Protein AF-A0A418Y8K5-F1 (afdb_monomer_lite)

InterPro domains:
  IPR009081 Phosphopantetheine binding ACP domain [PF00550] (21-79)
  IPR009081 Phosphopantetheine binding ACP domain [PS50075] (13-86)
  IPR036736 ACP-like superfamily [G3DSA:1.10.1200.10] (3-86)
  IPR036736 ACP-like superfamily [SSF47336] (16-84)

pLDDT: mean 76.75, std 15.17, range [26.33, 89.06]

Radius of gyration: 13.2 Å; chains: 1; bounding box: 37×22×40 Å

Foldseek 3Di:
DDDDPDDDDDPPDVLVVQLVVLQVLLCVLLVHPGDDQQDFCVVSPHDPVSVVVSQVVLCVVLVDRDDCVQQVPRHGSVSSSVVSVD

Structure (mmCIF, N/CA/C/O backbone):
data_AF-A0A418Y8K5-F1
#
_entry.id   AF-A0A418Y8K5-F1
#
loop_
_atom_site.group_PDB
_atom_site.id
_atom_site.type_symbol
_atom_site.label_atom_id
_atom_site.label_alt_id
_atom_site.label_comp_id
_atom_site.label_asym_id
_atom_site.label_entity_id
_atom_site.label_seq_id
_atom_site.pdbx_PDB_ins_code
_atom_site.Cartn_x
_atom_site.Cartn_y
_atom_site.Cartn_z
_atom_site.occupancy
_atom_site.B_iso_or_equiv
_atom_site.auth_seq_id
_atom_site.auth_comp_id
_atom_site.auth_asym_id
_atom_site.auth_atom_id
_atom_site.pdbx_PDB_model_num
ATOM 1 N N . MET A 1 1 ? -12.599 4.831 -26.739 1.00 36.50 1 MET A N 1
ATOM 2 C CA . MET A 1 1 ? -11.327 4.106 -26.638 1.00 36.50 1 MET A CA 1
ATOM 3 C C . MET A 1 1 ? -10.733 4.264 -25.263 1.00 36.50 1 MET A C 1
ATOM 5 O O . MET A 1 1 ? -10.232 5.335 -24.976 1.00 36.50 1 MET A O 1
ATOM 9 N N . ASP A 1 2 ? -10.717 3.304 -24.357 1.00 38.97 2 ASP A N 1
ATOM 10 C CA . ASP A 1 2 ? -11.404 2.022 -24.157 1.00 38.97 2 ASP A CA 1
ATOM 11 C C . ASP A 1 2 ? -10.824 1.579 -22.807 1.00 38.97 2 ASP A C 1
ATOM 13 O O . ASP A 1 2 ? -9.660 1.204 -22.763 1.00 38.97 2 ASP A O 1
ATOM 17 N N . CYS A 1 3 ? -11.556 1.720 -21.703 1.00 26.33 3 CYS A N 1
ATOM 18 C CA . CYS A 1 3 ? -11.492 0.736 -20.623 1.00 26.33 3 CYS A CA 1
ATOM 19 C C . CYS A 1 3 ? -12.651 0.962 -19.654 1.00 26.33 3 CYS A C 1
ATOM 21 O O . CYS A 1 3 ? -12.693 1.899 -18.859 1.00 26.33 3 CYS A O 1
ATOM 23 N N . VAL A 1 4 ? -13.616 0.075 -19.815 1.00 41.06 4 VAL A N 1
ATOM 24 C CA . VAL A 1 4 ? -14.701 -0.283 -18.917 1.00 41.06 4 VAL A CA 1
ATOM 25 C C . VAL A 1 4 ? -14.221 -0.307 -17.460 1.00 41.06 4 VAL A C 1
ATOM 27 O O . VAL A 1 4 ? -13.496 -1.211 -17.059 1.00 41.06 4 VAL A O 1
ATOM 30 N N . ILE A 1 5 ? -14.691 0.638 -16.646 1.00 43.03 5 ILE A N 1
ATOM 31 C CA . ILE A 1 5 ? -14.962 0.361 -15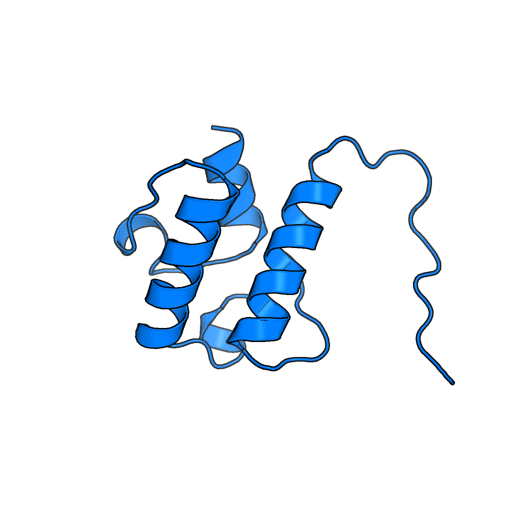.230 1.00 43.03 5 ILE A CA 1
ATOM 32 C C . ILE A 1 5 ? -16.480 0.301 -15.105 1.00 43.03 5 ILE A C 1
ATOM 34 O O . ILE A 1 5 ? -17.146 1.216 -14.632 1.00 43.03 5 ILE A O 1
ATOM 38 N N . GLU A 1 6 ? -17.036 -0.782 -15.632 1.00 53.41 6 GLU A N 1
ATOM 39 C CA . GLU A 1 6 ? -18.403 -1.191 -15.368 1.00 53.41 6 GLU A CA 1
ATOM 40 C C . GLU A 1 6 ? -18.316 -2.368 -14.386 1.00 53.41 6 GLU A C 1
ATOM 42 O O . GLU A 1 6 ? -17.490 -3.265 -14.561 1.00 53.41 6 GLU A O 1
ATOM 47 N N . LYS A 1 7 ? -19.182 -2.335 -13.363 1.00 44.03 7 LYS A N 1
ATOM 48 C CA . LYS A 1 7 ? -19.421 -3.341 -12.307 1.00 44.03 7 LYS A CA 1
ATOM 49 C C . LYS A 1 7 ? -18.571 -3.292 -11.020 1.00 44.03 7 LYS A C 1
ATOM 51 O O . LYS A 1 7 ? -17.658 -4.079 -10.798 1.00 44.03 7 LYS A O 1
ATOM 56 N N . THR A 1 8 ? -19.060 -2.514 -10.050 1.00 42.12 8 THR A N 1
ATOM 57 C CA . THR A 1 8 ? -19.435 -3.083 -8.740 1.00 42.12 8 THR A CA 1
ATOM 58 C C . THR A 1 8 ? -20.462 -2.194 -8.046 1.00 42.12 8 THR A C 1
ATOM 60 O O . THR A 1 8 ? -20.216 -1.043 -7.703 1.00 42.12 8 THR A O 1
ATOM 63 N N . GLU A 1 9 ? -21.657 -2.752 -7.896 1.00 44.00 9 GLU A N 1
ATOM 64 C CA . GLU A 1 9 ? -22.825 -2.136 -7.292 1.00 44.00 9 GLU A CA 1
ATOM 65 C C . GLU A 1 9 ? -22.749 -2.223 -5.752 1.00 44.00 9 GLU A C 1
ATOM 67 O O . GLU A 1 9 ? -22.540 -3.282 -5.165 1.00 44.00 9 GLU A O 1
ATOM 72 N N . ALA A 1 10 ? -22.947 -1.075 -5.101 1.00 45.59 10 ALA A N 1
ATOM 73 C CA . ALA A 1 10 ? -23.768 -0.878 -3.899 1.00 45.59 10 ALA A CA 1
ATOM 74 C C . ALA A 1 10 ? -23.463 -1.604 -2.561 1.00 45.59 10 ALA A C 1
ATOM 76 O O . ALA A 1 10 ? -24.248 -1.454 -1.626 1.00 45.59 10 ALA A O 1
ATOM 77 N N . ARG A 1 11 ? -22.327 -2.295 -2.375 1.00 43.12 11 ARG A N 1
ATOM 78 C CA . ARG A 1 11 ? -21.866 -2.743 -1.027 1.00 43.12 11 ARG A CA 1
ATOM 79 C C . ARG A 1 11 ? -20.468 -2.234 -0.641 1.00 43.12 11 ARG A C 1
ATOM 81 O O . ARG A 1 11 ? -19.875 -2.718 0.321 1.00 43.12 11 ARG A O 1
ATOM 88 N N . ALA A 1 12 ? -19.941 -1.274 -1.403 1.00 50.28 12 ALA A N 1
ATOM 89 C CA . ALA A 1 12 ? -18.599 -0.729 -1.241 1.00 50.28 12 ALA A CA 1
ATOM 90 C C . ALA A 1 12 ? -18.507 0.230 -0.048 1.00 50.28 12 ALA A C 1
ATOM 92 O O . ALA A 1 12 ? -18.869 1.395 -0.137 1.00 50.28 12 ALA A O 1
ATOM 93 N N . SER A 1 13 ? -18.102 -0.306 1.099 1.00 52.62 13 SER A N 1
ATOM 94 C CA . SER A 1 13 ? -18.312 0.277 2.426 1.00 52.62 13 SER A CA 1
ATOM 95 C C . SER A 1 13 ? -17.007 0.835 3.006 1.00 52.62 13 SER A C 1
ATOM 97 O O . SER A 1 13 ? -16.603 0.443 4.094 1.00 52.62 13 SER A O 1
ATOM 99 N N . SER A 1 14 ? -16.312 1.714 2.278 1.00 63.97 14 SER A N 1
ATOM 100 C CA . SER A 1 14 ? -15.007 2.303 2.652 1.00 63.97 14 SER A CA 1
ATOM 101 C C . SER A 1 14 ? -13.782 1.393 2.488 1.00 63.97 14 SER A C 1
ATOM 103 O O . SER A 1 14 ? -12.696 1.899 2.219 1.00 63.97 14 SER A O 1
ATOM 105 N N . ALA A 1 15 ? -13.927 0.067 2.596 1.00 72.62 15 ALA A N 1
ATOM 106 C CA . ALA A 1 15 ? -12.814 -0.864 2.372 1.00 72.62 15 ALA A CA 1
ATOM 107 C C . ALA A 1 15 ? -12.333 -0.844 0.914 1.00 72.62 15 ALA A C 1
ATOM 109 O O . ALA A 1 15 ? -11.160 -0.595 0.656 1.00 72.62 15 ALA A O 1
ATOM 110 N N . GLN A 1 16 ? -13.255 -0.971 -0.048 1.00 74.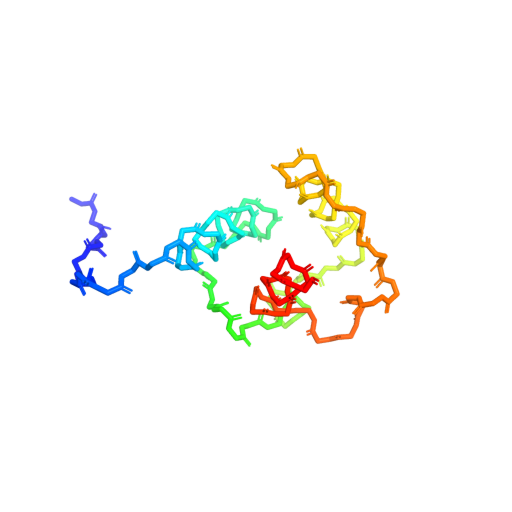62 16 GLN A N 1
ATOM 111 C CA . GLN A 1 16 ? -12.896 -0.902 -1.467 1.00 74.62 16 GLN A CA 1
ATOM 112 C C . GLN A 1 16 ? -12.273 0.439 -1.877 1.00 74.62 16 GLN A C 1
ATOM 114 O O . GLN A 1 16 ? -11.433 0.457 -2.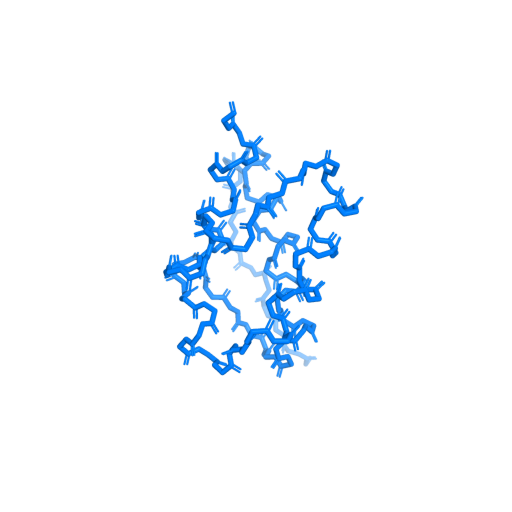770 1.00 74.62 16 GLN A O 1
ATOM 119 N N . GLU A 1 17 ? -12.652 1.550 -1.238 1.00 79.69 17 GLU A N 1
ATOM 120 C CA . GLU A 1 17 ? -12.059 2.861 -1.531 1.00 79.69 17 GLU A CA 1
ATOM 121 C C . GLU A 1 17 ? -10.580 2.909 -1.132 1.00 79.69 17 GLU A C 1
ATOM 123 O O . GLU A 1 17 ? -9.752 3.353 -1.925 1.00 79.69 17 GLU A O 1
ATOM 128 N N . ARG A 1 18 ? -10.217 2.390 0.051 1.00 83.69 18 ARG A N 1
ATOM 129 C CA . ARG A 1 18 ? -8.810 2.325 0.484 1.00 83.69 18 ARG A CA 1
ATOM 130 C C . ARG A 1 18 ? -7.992 1.404 -0.411 1.00 83.69 18 ARG A C 1
ATOM 132 O O . ARG A 1 18 ? -6.939 1.803 -0.901 1.00 83.69 18 ARG A O 1
ATOM 139 N N . THR A 1 19 ? -8.506 0.208 -0.683 1.00 86.38 19 THR A N 1
ATOM 140 C CA . THR A 1 19 ? -7.875 -0.763 -1.582 1.00 86.38 19 THR A CA 1
ATOM 141 C C . THR A 1 19 ? -7.674 -0.188 -2.990 1.00 86.38 19 THR A C 1
ATOM 143 O O . THR A 1 19 ? -6.620 -0.394 -3.585 1.00 86.38 19 THR A O 1
ATOM 146 N N . ALA A 1 20 ? -8.633 0.581 -3.517 1.00 84.56 20 ALA A N 1
ATOM 147 C CA . ALA A 1 20 ? -8.505 1.237 -4.819 1.00 84.56 20 ALA A CA 1
ATOM 148 C C . ALA A 1 20 ? -7.414 2.320 -4.830 1.00 84.56 20 ALA A C 1
ATOM 150 O O . ALA A 1 20 ? -6.637 2.388 -5.780 1.00 84.56 20 ALA A O 1
ATOM 151 N N . VAL A 1 21 ? -7.314 3.129 -3.769 1.00 85.12 21 VAL A N 1
ATOM 152 C CA . VAL A 1 21 ? -6.240 4.129 -3.626 1.00 85.12 21 VAL A CA 1
ATOM 153 C C . VAL A 1 21 ? -4.869 3.455 -3.554 1.00 85.12 21 VAL A C 1
ATOM 155 O O . VAL A 1 21 ? -3.935 3.887 -4.226 1.00 85.12 21 VAL A O 1
ATOM 158 N N . LEU A 1 22 ? -4.748 2.374 -2.781 1.00 85.81 22 LEU A N 1
ATOM 159 C CA . LEU A 1 22 ? -3.516 1.587 -2.697 1.00 85.81 22 LEU A CA 1
ATOM 160 C C . LEU A 1 22 ? -3.143 0.979 -4.056 1.00 85.81 22 LEU A C 1
ATOM 162 O O . LEU A 1 22 ? -1.986 1.063 -4.464 1.00 85.81 22 LEU A O 1
ATOM 166 N N . ALA A 1 23 ? -4.122 0.438 -4.787 1.00 87.94 23 ALA A N 1
ATOM 167 C CA . ALA A 1 23 ? -3.910 -0.094 -6.129 1.00 87.94 23 ALA A CA 1
ATOM 168 C C . ALA A 1 23 ? -3.395 0.980 -7.098 1.00 87.94 23 ALA A C 1
ATOM 170 O O . ALA A 1 23 ? -2.502 0.705 -7.891 1.00 87.94 23 ALA A O 1
ATOM 171 N N . ASP A 1 24 ? -3.916 2.205 -7.029 1.00 86.69 24 ASP A N 1
ATOM 172 C CA . ASP A 1 24 ? -3.486 3.321 -7.880 1.00 86.69 24 ASP A CA 1
ATOM 173 C C . ASP A 1 24 ? -2.035 3.755 -7.598 1.00 86.69 24 ASP A C 1
ATOM 175 O O . ASP A 1 24 ? -1.228 3.937 -8.518 1.00 86.69 24 ASP A O 1
ATOM 179 N N . ILE A 1 25 ? -1.661 3.811 -6.314 1.00 86.56 25 ILE A N 1
ATOM 180 C CA . ILE A 1 25 ? -0.277 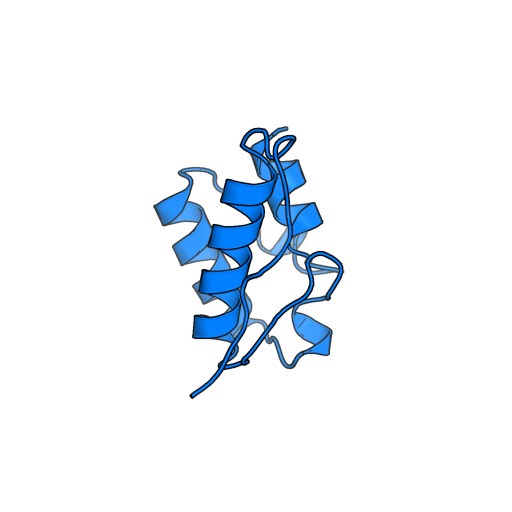4.053 -5.881 1.00 86.56 25 ILE A CA 1
ATOM 181 C C . ILE A 1 25 ? 0.642 2.963 -6.443 1.00 86.56 25 ILE A C 1
ATOM 183 O O . ILE A 1 25 ? 1.685 3.261 -7.024 1.00 86.56 25 ILE A O 1
ATOM 187 N N . TRP A 1 26 ? 0.239 1.698 -6.330 1.00 87.06 26 TRP A N 1
ATOM 188 C CA . TRP A 1 26 ? 1.019 0.569 -6.832 1.00 87.06 26 TRP A CA 1
ATOM 189 C C . TRP A 1 26 ? 1.187 0.602 -8.345 1.00 87.06 26 TRP A C 1
ATOM 191 O O . TRP A 1 26 ? 2.303 0.426 -8.826 1.00 87.06 26 TRP A O 1
ATOM 201 N N . LYS A 1 27 ? 0.119 0.891 -9.097 1.00 87.62 27 LYS A N 1
ATOM 202 C CA . LYS A 1 27 ? 0.189 1.068 -10.555 1.00 87.62 27 LYS A CA 1
ATOM 203 C C . LYS A 1 27 ? 1.204 2.132 -10.946 1.00 87.62 27 LYS A C 1
ATOM 205 O O . LYS A 1 27 ? 1.973 1.921 -11.876 1.00 87.62 27 LYS A O 1
ATOM 210 N N . THR A 1 28 ? 1.232 3.241 -10.211 1.00 86.69 28 THR A N 1
ATOM 211 C CA . THR A 1 28 ? 2.154 4.352 -10.466 1.00 86.69 28 THR A CA 1
ATOM 212 C C . THR A 1 28 ? 3.605 3.967 -10.170 1.00 86.69 28 THR A C 1
ATOM 214 O O . THR A 1 28 ? 4.497 4.278 -10.953 1.00 86.69 28 THR A O 1
ATOM 217 N N . ILE A 1 29 ? 3.851 3.263 -9.063 1.00 87.06 29 ILE A N 1
ATOM 218 C CA . ILE A 1 29 ? 5.202 2.885 -8.617 1.00 87.06 29 ILE A CA 1
ATOM 219 C C . ILE A 1 29 ? 5.784 1.745 -9.459 1.00 87.06 29 ILE A C 1
ATOM 221 O O . ILE A 1 29 ? 6.957 1.775 -9.822 1.00 87.06 29 ILE A O 1
ATOM 225 N N . LEU A 1 30 ? 4.967 0.742 -9.773 1.00 85.50 30 LEU A N 1
ATOM 226 C CA . LEU A 1 30 ? 5.367 -0.436 -10.546 1.00 85.50 30 LEU A CA 1
ATOM 227 C C . LEU A 1 30 ? 5.217 -0.228 -12.056 1.00 85.50 30 LEU A C 1
ATOM 229 O O . LEU A 1 30 ? 5.679 -1.055 -12.836 1.00 85.50 30 LEU A O 1
ATOM 233 N N . ASN A 1 31 ? 4.587 0.875 -12.468 1.00 86.00 31 ASN A N 1
ATOM 234 C CA . ASN A 1 31 ? 4.291 1.202 -13.858 1.00 86.00 31 ASN A CA 1
ATOM 235 C C . ASN A 1 31 ? 3.532 0.062 -14.574 1.00 86.00 31 ASN A C 1
ATOM 237 O O . ASN A 1 31 ? 3.915 -0.378 -15.660 1.00 86.00 31 ASN A O 1
ATOM 241 N N . VAL A 1 32 ? 2.458 -0.422 -13.937 1.00 85.50 32 VAL A N 1
ATOM 242 C CA . VAL A 1 32 ? 1.587 -1.506 -14.429 1.00 85.50 32 VAL A CA 1
ATOM 243 C C . VAL A 1 32 ? 0.165 -1.005 -14.695 1.00 85.50 32 VAL A C 1
ATOM 245 O O . VAL A 1 32 ? -0.343 -0.146 -13.977 1.00 85.50 32 VAL A O 1
ATOM 248 N N . ASP A 1 33 ? -0.517 -1.572 -15.694 1.00 79.75 33 ASP A N 1
ATOM 249 C CA . ASP A 1 33 ? -1.893 -1.190 -16.052 1.00 79.75 33 ASP A CA 1
ATOM 250 C C . ASP A 1 33 ? -2.922 -1.533 -14.963 1.00 79.75 33 ASP A C 1
ATOM 252 O O . ASP A 1 33 ? -3.885 -0.798 -14.707 1.00 79.75 33 ASP A O 1
ATOM 256 N N . SER A 1 34 ? -2.767 -2.692 -14.323 1.00 76.81 34 SER A N 1
ATOM 257 C CA . SER A 1 34 ? -3.679 -3.178 -13.290 1.00 76.81 34 SER A CA 1
ATOM 258 C C . SER A 1 34 ? -2.964 -4.066 -12.290 1.00 76.81 34 SER A C 1
ATOM 260 O O . SER A 1 34 ? -2.094 -4.848 -12.656 1.00 76.81 34 SER A O 1
ATOM 262 N N . VAL A 1 35 ? -3.372 -3.951 -11.028 1.00 85.12 35 VAL A N 1
ATOM 263 C CA . VAL A 1 35 ? -2.884 -4.787 -9.937 1.00 85.12 35 VAL A CA 1
ATOM 264 C C . VAL A 1 35 ? -4.073 -5.378 -9.191 1.00 85.12 35 VAL A C 1
ATOM 266 O O . VAL A 1 35 ? -5.075 -4.693 -8.973 1.00 85.12 35 VAL A O 1
ATOM 269 N N . GLY A 1 36 ? -3.988 -6.668 -8.874 1.00 82.12 36 GLY A N 1
ATOM 270 C CA . GLY A 1 36 ? -4.984 -7.351 -8.055 1.00 82.12 36 GLY A CA 1
ATOM 271 C C . GLY A 1 36 ? -4.734 -7.107 -6.569 1.00 82.12 36 GLY A C 1
ATOM 272 O O . GLY A 1 36 ? -3.624 -6.783 -6.160 1.00 82.12 36 GLY A O 1
ATOM 273 N N . VAL A 1 37 ? -5.771 -7.272 -5.752 1.00 82.44 37 VAL A N 1
ATOM 274 C CA . VAL A 1 37 ? -5.691 -7.021 -4.303 1.00 82.44 37 VAL A CA 1
ATOM 275 C C . VAL A 1 37 ? -4.922 -8.117 -3.557 1.00 82.44 37 VAL A C 1
ATOM 277 O O . VAL A 1 37 ? -4.247 -7.819 -2.574 1.00 82.44 37 VAL A O 1
ATOM 280 N N . ASP A 1 38 ? -4.962 -9.339 -4.096 1.00 81.75 38 ASP A N 1
ATOM 281 C CA . ASP A 1 38 ? -4.221 -10.533 -3.665 1.00 81.75 38 ASP A CA 1
ATOM 282 C C . ASP A 1 38 ? -2.840 -10.673 -4.324 1.00 81.75 38 ASP A C 1
ATOM 284 O O . ASP A 1 38 ? -2.144 -11.663 -4.115 1.00 81.75 38 ASP A O 1
ATOM 288 N N . VAL A 1 39 ? -2.452 -9.726 -5.181 1.00 84.56 39 VAL A N 1
ATOM 289 C CA . VAL A 1 39 ? -1.184 -9.817 -5.908 1.00 84.56 39 VAL A CA 1
ATOM 290 C C . VAL A 1 39 ? -0.048 -9.354 -5.012 1.00 84.56 39 VAL A C 1
ATOM 292 O O . VAL A 1 39 ? -0.102 -8.269 -4.428 1.00 84.56 39 VAL A O 1
ATOM 295 N N . GLU A 1 40 ? 1.001 -10.168 -4.942 1.00 87.00 40 GLU A N 1
ATOM 296 C CA . GLU A 1 40 ? 2.205 -9.809 -4.210 1.00 87.00 40 GLU A CA 1
ATOM 297 C C . GLU A 1 40 ? 3.039 -8.782 -4.975 1.00 87.00 40 GLU A C 1
ATOM 299 O O . GLU A 1 40 ? 3.315 -8.934 -6.166 1.00 87.00 40 GLU A O 1
ATOM 304 N N . PHE A 1 41 ? 3.505 -7.752 -4.267 1.00 86.19 41 PHE A N 1
ATOM 305 C CA . PHE A 1 41 ? 4.326 -6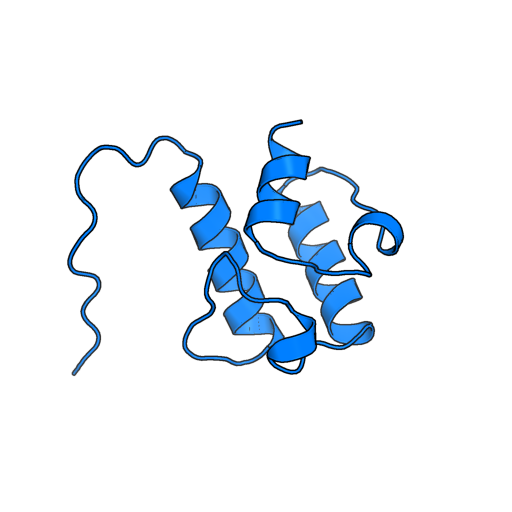.681 -4.840 1.00 86.19 41 PHE A CA 1
ATOM 306 C C . PHE A 1 41 ? 5.566 -7.217 -5.567 1.00 86.19 41 PHE A C 1
ATOM 308 O O . PHE A 1 41 ? 5.896 -6.760 -6.657 1.00 86.19 41 PHE A O 1
ATOM 315 N N . PHE A 1 42 ? 6.248 -8.200 -4.974 1.00 84.06 42 PHE A N 1
ATOM 316 C CA . PHE A 1 42 ? 7.473 -8.776 -5.528 1.00 84.06 42 PHE A CA 1
ATOM 317 C C . PHE A 1 42 ? 7.223 -9.638 -6.774 1.00 84.06 42 PHE A C 1
ATOM 319 O O . PHE A 1 42 ? 8.095 -9.700 -7.639 1.00 84.06 42 PHE A O 1
ATOM 326 N N . ASP A 1 43 ? 6.040 -10.245 -6.906 1.00 85.44 43 ASP A N 1
ATOM 327 C CA . ASP A 1 43 ? 5.687 -11.102 -8.048 1.00 85.44 43 ASP A CA 1
ATOM 328 C C . ASP A 1 43 ? 5.527 -10.289 -9.346 1.00 85.44 43 ASP A C 1
ATOM 330 O O . ASP A 1 43 ? 5.917 -10.720 -10.429 1.00 85.44 43 ASP A O 1
ATOM 334 N N . ILE A 1 44 ? 5.059 -9.043 -9.227 1.00 84.38 44 ILE A N 1
ATOM 335 C CA . ILE A 1 44 ? 4.862 -8.111 -10.351 1.00 84.38 44 ILE A CA 1
ATOM 336 C C . ILE A 1 44 ? 6.064 -7.200 -10.632 1.00 84.38 44 ILE A C 1
ATOM 338 O O . ILE A 1 44 ? 5.939 -6.207 -11.348 1.00 84.38 44 ILE A O 1
ATOM 342 N N . GLY A 1 45 ? 7.242 -7.531 -10.095 1.00 79.31 45 GLY A N 1
ATOM 343 C CA . GLY A 1 45 ? 8.479 -6.775 -10.323 1.00 79.31 45 GLY A CA 1
ATOM 344 C C . GLY A 1 45 ? 8.781 -5.710 -9.268 1.00 79.31 45 GLY A C 1
ATOM 345 O O . GLY A 1 45 ? 9.656 -4.862 -9.467 1.00 79.31 45 GLY A O 1
ATOM 346 N N . GLY A 1 46 ? 8.093 -5.758 -8.130 1.00 83.56 46 GLY A N 1
ATOM 347 C CA . GLY A 1 46 ? 8.429 -4.966 -6.962 1.00 83.56 46 GLY A CA 1
ATOM 348 C C . GLY A 1 46 ? 9.799 -5.321 -6.402 1.00 83.56 46 GLY A C 1
ATOM 349 O O . GLY A 1 46 ? 10.233 -6.471 -6.390 1.00 83.56 46 GLY A O 1
ATOM 350 N N . ASN A 1 47 ? 10.503 -4.302 -5.931 1.00 85.12 47 ASN A N 1
ATOM 351 C CA . ASN A 1 47 ? 11.806 -4.440 -5.298 1.00 85.12 47 ASN A CA 1
ATOM 352 C C . ASN A 1 47 ? 11.853 -3.596 -4.023 1.00 85.12 47 ASN A C 1
ATOM 354 O O . ASN A 1 47 ? 10.993 -2.747 -3.801 1.00 85.12 47 ASN A O 1
ATOM 358 N N . SER A 1 48 ? 12.868 -3.811 -3.190 1.00 84.44 48 SER A N 1
ATOM 359 C CA . SER A 1 48 ? 13.010 -3.124 -1.900 1.00 84.44 48 SER A CA 1
ATOM 360 C C . SER A 1 48 ? 13.036 -1.594 -2.011 1.00 84.44 48 SER A C 1
ATOM 362 O O . SER A 1 48 ? 12.552 -0.921 -1.108 1.00 84.44 48 SER A O 1
ATOM 364 N N . ILE A 1 49 ? 13.539 -1.034 -3.117 1.00 86.75 49 ILE A N 1
ATOM 365 C CA . ILE A 1 49 ? 13.578 0.420 -3.346 1.00 86.75 49 ILE A CA 1
ATOM 366 C C . ILE A 1 49 ? 12.168 0.955 -3.607 1.00 86.75 49 ILE A C 1
ATOM 368 O O . ILE A 1 49 ? 11.738 1.914 -2.969 1.00 86.75 49 ILE A O 1
ATOM 372 N N . LEU A 1 50 ? 11.434 0.313 -4.520 1.00 87.44 50 LEU A N 1
ATOM 373 C CA . LEU A 1 50 ? 10.045 0.666 -4.813 1.00 87.44 50 LEU A CA 1
ATOM 374 C C . LEU A 1 50 ? 9.147 0.441 -3.594 1.00 87.44 50 LEU A C 1
ATOM 376 O O . LEU A 1 50 ? 8.211 1.201 -3.374 1.00 87.44 50 LEU A O 1
ATOM 380 N N . LEU A 1 51 ? 9.453 -0.576 -2.790 1.00 85.62 51 LEU A N 1
ATOM 381 C CA . LEU A 1 51 ? 8.730 -0.889 -1.569 1.00 85.62 51 LEU A CA 1
ATOM 382 C C . LEU A 1 51 ? 8.903 0.206 -0.510 1.00 85.62 51 LEU A C 1
ATOM 384 O O . LEU A 1 51 ? 7.910 0.625 0.074 1.00 85.62 51 LEU A O 1
ATOM 388 N N . LEU A 1 52 ? 10.128 0.710 -0.307 1.00 87.75 52 LEU A N 1
ATOM 389 C CA . LEU A 1 52 ? 10.375 1.867 0.562 1.00 87.75 52 LEU A CA 1
ATOM 390 C C . LEU A 1 52 ? 9.614 3.109 0.080 1.00 87.75 52 LEU A C 1
ATOM 392 O O . LEU A 1 52 ? 8.926 3.740 0.876 1.00 87.75 52 LEU A O 1
ATOM 396 N N . ALA A 1 53 ? 9.690 3.424 -1.216 1.00 88.31 53 ALA A N 1
ATOM 397 C CA . ALA A 1 53 ? 8.972 4.566 -1.781 1.00 88.31 53 ALA A CA 1
ATOM 398 C C . ALA A 1 53 ? 7.450 4.422 -1.610 1.00 88.31 53 ALA A C 1
ATOM 400 O O . ALA A 1 53 ? 6.755 5.379 -1.277 1.00 88.31 53 ALA A O 1
ATOM 401 N N . MET A 1 54 ? 6.922 3.209 -1.797 1.00 87.19 54 MET A N 1
ATOM 402 C CA . MET A 1 54 ? 5.508 2.911 -1.581 1.00 87.19 54 MET A CA 1
ATOM 403 C C . MET A 1 54 ? 5.117 3.091 -0.116 1.00 87.19 54 MET A C 1
ATOM 405 O O . MET A 1 54 ? 4.101 3.719 0.169 1.00 87.19 54 MET A O 1
ATOM 409 N N . LEU A 1 55 ? 5.951 2.602 0.800 1.00 86.06 55 LEU A N 1
ATOM 410 C CA . LEU A 1 55 ? 5.786 2.777 2.236 1.00 86.06 55 LEU A CA 1
ATOM 411 C C . LEU A 1 55 ? 5.731 4.249 2.629 1.00 86.06 55 LEU A C 1
ATOM 413 O O . LEU A 1 55 ? 4.859 4.613 3.408 1.00 86.06 55 LEU A O 1
ATOM 417 N N . GLU A 1 56 ? 6.615 5.099 2.108 1.00 88.12 56 GLU A N 1
ATOM 418 C CA . GLU A 1 56 ? 6.570 6.543 2.377 1.00 88.12 56 GLU A CA 1
ATOM 419 C C . GLU A 1 56 ? 5.244 7.154 1.910 1.00 88.12 56 GLU A C 1
ATOM 421 O O . GLU A 1 56 ? 4.565 7.819 2.689 1.00 88.12 56 GLU A O 1
ATOM 426 N N . VAL A 1 57 ? 4.805 6.847 0.684 1.00 87.06 57 VAL A N 1
ATOM 427 C CA . VAL A 1 57 ? 3.539 7.368 0.140 1.00 87.06 57 VAL A CA 1
ATOM 428 C C . VAL A 1 57 ? 2.332 6.879 0.943 1.00 87.06 57 VAL A C 1
ATOM 430 O O . VAL A 1 57 ? 1.416 7.654 1.215 1.00 87.06 57 VAL A O 1
ATOM 433 N N . VAL A 1 58 ? 2.307 5.601 1.326 1.00 84.12 58 VAL A N 1
ATOM 434 C CA . VAL A 1 58 ? 1.246 5.017 2.160 1.00 84.12 58 VAL A CA 1
ATOM 435 C C . VAL A 1 58 ? 1.219 5.690 3.530 1.00 84.12 58 VAL A C 1
ATOM 437 O O . VAL A 1 58 ? 0.150 6.110 3.971 1.00 84.12 58 VAL A O 1
ATOM 440 N N . GLN A 1 59 ? 2.380 5.861 4.164 1.00 86.12 59 GLN A N 1
ATOM 441 C CA . GLN A 1 59 ? 2.515 6.541 5.452 1.00 86.12 59 GLN A CA 1
ATOM 442 C C . GLN A 1 59 ? 2.064 8.006 5.375 1.00 86.12 59 GLN A C 1
ATOM 444 O O . GLN A 1 59 ? 1.318 8.451 6.242 1.00 86.12 59 GLN A O 1
ATOM 449 N N . GLU A 1 60 ? 2.424 8.746 4.323 1.00 86.44 60 GLU A N 1
ATOM 450 C CA . GLU A 1 60 ? 1.982 10.133 4.124 1.00 86.44 60 GLU A CA 1
ATOM 451 C C . GLU A 1 60 ? 0.475 10.244 3.853 1.00 86.44 60 GLU A C 1
ATOM 453 O O . GLU A 1 60 ? -0.197 11.132 4.379 1.00 86.44 60 GLU A O 1
ATOM 458 N N . LYS A 1 61 ? -0.078 9.346 3.030 1.00 82.12 61 LYS A N 1
ATOM 459 C CA . LYS A 1 61 ? -1.501 9.353 2.653 1.00 82.12 61 LYS A CA 1
ATOM 460 C C . LYS A 1 61 ? -2.414 8.967 3.811 1.00 82.12 61 LYS A C 1
ATOM 462 O O . LYS A 1 61 ? -3.529 9.479 3.898 1.00 82.12 61 LYS A O 1
ATOM 467 N N . LEU A 1 62 ? -1.978 8.019 4.637 1.00 77.62 62 LEU A N 1
ATOM 468 C CA . LEU A 1 62 ? -2.827 7.348 5.624 1.00 77.62 62 LEU A CA 1
ATOM 469 C C . LEU A 1 62 ? -2.439 7.679 7.069 1.00 77.62 62 LEU A C 1
ATOM 471 O O . LEU A 1 62 ? -3.225 7.416 7.976 1.00 77.62 62 LEU A O 1
ATOM 475 N N . GLY A 1 63 ? -1.268 8.278 7.294 1.00 79.44 63 GLY A N 1
ATOM 476 C CA . GLY A 1 63 ? -0.810 8.734 8.607 1.00 79.44 63 GLY A CA 1
ATOM 477 C C . GLY A 1 63 ? -0.475 7.611 9.594 1.00 79.44 63 GLY A C 1
ATOM 478 O O . GLY A 1 63 ? -0.411 7.870 10.793 1.00 79.44 63 GLY A O 1
ATOM 479 N N . LYS A 1 64 ? -0.300 6.372 9.118 1.00 80.00 64 LYS A N 1
ATOM 480 C CA . LYS A 1 64 ? 0.100 5.211 9.926 1.00 80.00 64 LYS A CA 1
ATOM 481 C C . LYS A 1 64 ? 1.500 4.772 9.531 1.00 80.00 64 LYS A C 1
ATOM 483 O O . LYS A 1 64 ? 1.719 4.478 8.362 1.00 80.00 64 LYS A O 1
ATOM 488 N N . GLU A 1 65 ? 2.401 4.692 10.506 1.00 77.38 65 GLU A N 1
ATOM 489 C CA . GLU A 1 65 ? 3.728 4.093 10.342 1.00 77.38 65 GLU A CA 1
ATOM 490 C C . GLU A 1 65 ? 3.584 2.581 10.157 1.00 77.38 65 GLU A C 1
ATOM 492 O O . GLU A 1 65 ? 2.973 1.899 10.981 1.00 77.38 65 GLU A O 1
ATOM 497 N N . VAL A 1 66 ? 4.137 2.061 9.065 1.00 79.19 66 VAL A N 1
ATOM 498 C CA . VAL A 1 66 ? 4.192 0.623 8.799 1.00 79.19 66 VAL A CA 1
ATOM 499 C C . VAL A 1 66 ? 5.649 0.262 8.564 1.00 79.19 66 VAL A C 1
ATOM 501 O O . VAL A 1 66 ? 6.327 0.917 7.774 1.00 79.19 66 VAL A O 1
ATOM 504 N N . ALA A 1 67 ? 6.163 -0.744 9.270 1.00 80.69 67 ALA A N 1
ATOM 505 C CA . ALA A 1 67 ? 7.550 -1.139 9.096 1.00 80.69 67 ALA A CA 1
ATOM 506 C C . ALA A 1 67 ? 7.706 -1.984 7.829 1.00 80.69 67 ALA A C 1
ATOM 508 O O . ALA A 1 67 ? 6.862 -2.819 7.495 1.00 80.69 67 ALA A O 1
ATOM 509 N N . LEU A 1 68 ? 8.842 -1.810 7.150 1.00 80.75 68 LEU A N 1
ATOM 510 C CA . LEU A 1 68 ? 9.237 -2.689 6.051 1.00 80.75 68 LEU A CA 1
ATOM 511 C C . LEU A 1 68 ? 9.247 -4.149 6.505 1.00 80.75 68 LEU A C 1
ATOM 513 O O . LEU A 1 68 ? 8.841 -5.015 5.751 1.00 80.75 68 LEU A O 1
ATOM 517 N N . GLU A 1 69 ? 9.683 -4.414 7.732 1.00 80.69 69 GLU A N 1
ATOM 518 C CA . GLU A 1 69 ? 9.807 -5.757 8.302 1.00 80.69 69 GLU A CA 1
ATOM 519 C C . GLU A 1 69 ? 8.454 -6.483 8.389 1.00 80.69 69 GLU A C 1
ATOM 521 O O . GLU A 1 69 ? 8.390 -7.682 8.127 1.00 80.69 69 GLU A O 1
ATOM 526 N N . ASP A 1 70 ? 7.366 -5.754 8.654 1.00 79.44 70 ASP A N 1
ATOM 527 C CA . ASP A 1 70 ? 6.000 -6.297 8.711 1.00 79.44 70 ASP A CA 1
ATOM 528 C C . ASP A 1 70 ? 5.424 -6.620 7.321 1.00 79.44 70 ASP A C 1
ATOM 530 O O . ASP A 1 70 ? 4.516 -7.449 7.170 1.00 79.44 70 ASP A O 1
ATOM 534 N N . LEU A 1 71 ? 5.957 -5.964 6.288 1.00 76.06 71 LEU A N 1
ATOM 535 C CA . LEU A 1 71 ? 5.477 -6.047 4.913 1.00 76.06 71 LEU A CA 1
ATOM 536 C C . LEU A 1 71 ? 6.478 -6.702 3.944 1.00 76.06 71 LEU A C 1
ATOM 538 O O . LEU A 1 71 ? 6.140 -6.947 2.796 1.00 76.06 71 LEU A O 1
ATOM 542 N N . ALA A 1 72 ? 7.706 -7.013 4.350 1.00 73.62 72 ALA A N 1
ATOM 543 C CA . ALA A 1 72 ? 8.739 -7.507 3.437 1.00 73.62 72 ALA A CA 1
ATOM 544 C C . ALA A 1 72 ? 8.385 -8.871 2.824 1.00 73.62 72 ALA A C 1
ATOM 546 O O . ALA A 1 72 ? 8.829 -9.178 1.720 1.00 73.62 72 ALA A O 1
ATOM 547 N N . GLU A 1 73 ? 7.577 -9.673 3.517 1.00 76.50 73 GLU A N 1
ATOM 548 C CA . GLU A 1 73 ? 7.108 -10.971 3.041 1.00 76.50 73 GLU A CA 1
ATOM 549 C C . GLU A 1 73 ? 5.616 -10.913 2.694 1.00 76.50 73 GLU A C 1
ATOM 551 O O . GLU A 1 73 ? 4.780 -10.537 3.527 1.00 76.50 73 GLU A O 1
ATOM 556 N N . GLY A 1 74 ? 5.284 -11.278 1.454 1.00 77.00 74 GLY A N 1
ATOM 557 C CA . GLY A 1 74 ? 3.907 -11.375 0.973 1.00 77.00 74 GLY A CA 1
ATOM 558 C C . GLY A 1 74 ? 3.111 -10.080 1.103 1.00 77.00 74 GLY A C 1
ATOM 559 O O . GLY A 1 74 ? 1.991 -10.076 1.616 1.00 77.00 74 GLY A O 1
ATOM 560 N N . ILE A 1 75 ? 3.703 -8.949 0.713 1.00 84.81 75 ILE A N 1
ATOM 561 C CA . ILE A 1 75 ? 2.973 -7.686 0.695 1.00 84.81 75 ILE A CA 1
ATOM 562 C C . ILE A 1 75 ? 1.917 -7.700 -0.400 1.00 84.81 75 ILE A C 1
ATOM 564 O O . ILE A 1 75 ? 2.230 -7.778 -1.586 1.00 84.81 75 ILE A O 1
ATOM 568 N N . THR A 1 76 ? 0.673 -7.555 0.031 1.00 89.06 76 THR A N 1
ATOM 569 C CA . THR A 1 76 ? -0.514 -7.417 -0.807 1.00 89.06 76 THR A CA 1
ATOM 570 C C . THR A 1 76 ? -1.303 -6.192 -0.364 1.00 89.06 76 THR A C 1
ATOM 572 O O . THR A 1 76 ? -1.110 -5.660 0.737 1.00 89.06 76 THR A O 1
ATOM 575 N N . ILE A 1 77 ? -2.219 -5.733 -1.212 1.00 86.06 77 ILE A N 1
ATOM 576 C CA . ILE A 1 77 ? -3.081 -4.598 -0.878 1.00 86.06 77 ILE A CA 1
ATOM 577 C C . ILE A 1 77 ? -3.995 -4.953 0.299 1.00 86.06 77 ILE A C 1
ATOM 579 O O . IL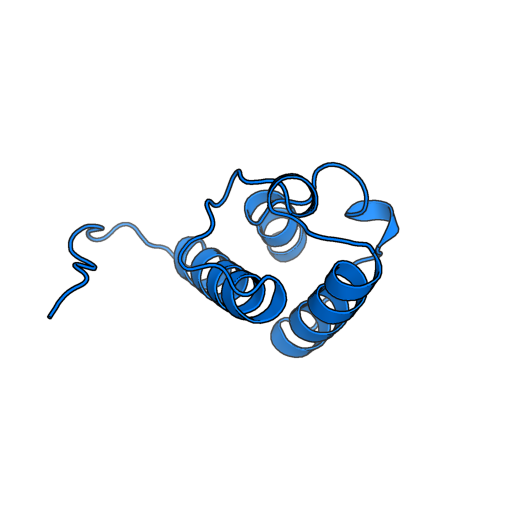E A 1 77 ? -4.218 -4.115 1.172 1.00 86.06 77 ILE A O 1
ATOM 583 N N . GLU A 1 78 ? -4.479 -6.196 0.356 1.00 86.12 78 GLU A N 1
ATOM 584 C CA . GLU A 1 78 ? -5.284 -6.688 1.478 1.00 86.12 78 GLU A CA 1
ATOM 585 C C . GLU A 1 78 ? -4.515 -6.615 2.805 1.00 86.12 78 GLU A C 1
ATOM 587 O O . GLU A 1 78 ? -5.049 -6.140 3.808 1.00 86.12 78 GLU A O 1
ATOM 592 N N . LYS A 1 79 ? -3.233 -7.005 2.803 1.00 85.31 79 LYS A N 1
ATOM 593 C CA . LYS A 1 79 ? -2.386 -6.952 3.998 1.00 85.31 79 LYS A CA 1
ATOM 594 C C . LYS A 1 79 ? -2.223 -5.518 4.495 1.00 85.31 79 LYS A C 1
ATOM 596 O O . LYS A 1 79 ? -2.408 -5.267 5.684 1.00 85.31 79 LYS A O 1
ATOM 601 N N . ILE A 1 80 ? -1.958 -4.570 3.591 1.00 84.19 80 ILE A N 1
ATOM 602 C CA . ILE A 1 80 ? -1.886 -3.145 3.944 1.00 84.19 80 ILE A CA 1
ATOM 603 C C . ILE A 1 80 ? -3.234 -2.664 4.494 1.00 84.19 80 ILE A C 1
ATOM 605 O O . ILE A 1 80 ? -3.254 -2.037 5.548 1.00 84.19 80 ILE A O 1
ATOM 609 N N . ASP A 1 81 ? -4.359 -2.983 3.846 1.00 84.88 81 ASP A N 1
ATOM 610 C CA . ASP A 1 81 ? -5.686 -2.586 4.338 1.00 84.88 81 ASP A CA 1
ATOM 611 C C . ASP A 1 81 ? -5.966 -3.129 5.746 1.00 84.88 81 ASP A C 1
ATOM 613 O O . ASP A 1 81 ? -6.443 -2.393 6.612 1.00 84.88 81 ASP A O 1
ATOM 617 N N . SER A 1 82 ? -5.581 -4.379 6.017 1.00 83.94 82 SER A N 1
ATOM 618 C CA . SER A 1 82 ? -5.703 -4.984 7.343 1.00 83.94 82 SER A CA 1
ATOM 619 C C . SER A 1 82 ? -4.918 -4.214 8.411 1.00 83.94 82 SER A C 1
ATOM 621 O O . SER A 1 82 ? -5.424 -4.046 9.518 1.00 83.94 82 SER A O 1
ATOM 623 N N . PHE A 1 83 ? -3.723 -3.697 8.100 1.00 81.44 83 PHE A N 1
ATOM 624 C CA . PHE A 1 83 ? -2.956 -2.838 9.019 1.00 81.44 83 PHE A CA 1
ATOM 625 C C . PHE A 1 83 ? -3.618 -1.473 9.257 1.00 81.44 83 PHE A C 1
ATOM 627 O O . PHE A 1 83 ? -3.434 -0.849 10.306 1.00 81.44 83 PHE A O 1
ATOM 634 N N . LEU A 1 84 ? -4.408 -0.986 8.301 1.00 76.75 84 LEU A N 1
ATOM 635 C CA . LEU A 1 84 ? -5.110 0.290 8.427 1.00 76.75 84 LEU A CA 1
ATOM 636 C C . LEU A 1 84 ? -6.352 0.188 9.310 1.00 76.75 84 LEU A C 1
ATOM 638 O O . LEU A 1 84 ? -6.654 1.149 10.020 1.00 76.75 84 LEU A O 1
ATOM 642 N N . VAL A 1 85 ? -7.045 -0.950 9.295 1.00 77.50 85 VAL A N 1
ATOM 643 C CA . VAL A 1 85 ? -8.265 -1.173 10.092 1.00 77.50 85 VAL A CA 1
ATOM 644 C C . VAL A 1 85 ? -7.971 -1.766 11.479 1.00 77.50 85 VAL A C 1
ATOM 646 O O . VAL A 1 85 ? -8.816 -1.644 12.365 1.00 77.50 85 VAL A O 1
ATOM 649 N N . ALA A 1 86 ? -6.792 -2.364 11.678 1.00 62.78 86 ALA A N 1
ATOM 650 C CA . ALA A 1 86 ? -6.293 -2.801 12.987 1.00 62.78 86 ALA A CA 1
ATOM 651 C C . ALA A 1 86 ? -5.955 -1.622 13.916 1.00 62.78 86 ALA A C 1
ATOM 653 O O . ALA A 1 86 ? -6.237 -1.746 15.128 1.00 62.78 86 ALA A O 1
#

Secondary structure (DSSP, 8-state):
---------S---SHHHHHHHHHHHHHHHHT-S---TT--TTTTT--HHHHHHHHHHHHHHH-----HHHHSSS--HHHHHHHHH-

Organism: NCBI:txid2320864

Sequence (86 aa):
MDCVIEKTEARASSAQERTAVLADIWKTILNVDSVGVDVEFFDIGGNSILLLAMLEVVQEKLGKEVALEDLAEGITIEKIDSFLVA